Protein AF-A0AAJ3TVU2-F1 (afdb_monomer_lite)

Sequence (151 aa):
MRPPPSRNLGNVVAAVFLAMAVLFALGVVATYFLRDRTATSPGPQTITVTPGPKGSGDGADGRFFSSLAIYGIADNGNDAVRQRFMEFGHHTCFSLLPPHPQALDSTVTDIMTAENQDVASGSPWSPQFTHDDAEHLAEAAIGAYCPSVSR

Radius of gyration: 30.53 Å; chains: 1; bounding box: 84×48×66 Å

Structure (mmCIF, N/CA/C/O backbone):
data_AF-A0AAJ3TVU2-F1
#
_entry.id   AF-A0AAJ3TVU2-F1
#
loop_
_atom_site.group_PDB
_atom_site.id
_atom_site.type_symbol
_atom_site.label_atom_id
_atom_site.label_alt_id
_atom_site.label_comp_id
_atom_site.label_asym_id
_atom_site.label_entity_id
_atom_site.label_seq_id
_atom_site.pdbx_PDB_ins_code
_atom_site.Cartn_x
_atom_site.Cartn_y
_atom_site.Cartn_z
_atom_site.occupancy
_atom_site.B_iso_or_equiv
_atom_site.auth_seq_id
_atom_site.auth_comp_id
_atom_site.auth_asym_id
_atom_site.auth_atom_id
_atom_site.pdbx_PDB_model_num
ATOM 1 N N . MET A 1 1 ? 64.741 34.498 -50.869 1.00 42.28 1 MET A N 1
ATOM 2 C CA . MET A 1 1 ? 64.086 33.458 -50.043 1.00 42.28 1 MET A CA 1
ATOM 3 C C . MET A 1 1 ? 62.577 33.621 -50.155 1.00 42.28 1 MET A C 1
ATOM 5 O O . MET A 1 1 ? 62.072 34.665 -49.771 1.00 42.28 1 MET A O 1
ATOM 9 N N . ARG A 1 2 ? 61.874 32.649 -50.751 1.00 47.91 2 ARG A N 1
ATOM 10 C CA . ARG A 1 2 ? 60.406 32.642 -50.899 1.00 47.91 2 ARG A CA 1
ATOM 11 C C . ARG A 1 2 ? 59.856 31.587 -49.925 1.00 47.91 2 ARG A C 1
ATOM 13 O O . ARG A 1 2 ? 60.350 30.462 -49.985 1.00 47.91 2 ARG A O 1
ATOM 20 N N . PRO A 1 3 ? 58.925 31.911 -49.012 1.00 52.44 3 PRO A N 1
ATOM 21 C CA . PRO A 1 3 ? 58.388 30.920 -48.084 1.00 52.44 3 PRO A CA 1
ATOM 22 C C . PRO A 1 3 ? 57.551 29.865 -48.837 1.00 52.44 3 PRO A C 1
ATOM 24 O O . PRO A 1 3 ? 56.922 30.199 -49.845 1.00 52.44 3 PRO A O 1
ATOM 27 N N . PRO A 1 4 ? 57.550 28.595 -48.386 1.00 50.69 4 PRO A N 1
ATOM 28 C CA . PRO A 1 4 ? 56.864 27.507 -49.075 1.00 50.69 4 PRO A CA 1
ATOM 29 C C . PRO A 1 4 ? 55.330 27.661 -49.009 1.00 50.69 4 PRO A C 1
ATOM 31 O O . PRO A 1 4 ? 54.791 28.044 -47.967 1.00 50.69 4 PRO A O 1
ATOM 34 N N . PRO A 1 5 ? 54.602 27.320 -50.090 1.00 56.41 5 PRO A N 1
ATOM 35 C CA . PRO A 1 5 ? 53.151 27.522 -50.213 1.00 56.41 5 PRO A CA 1
ATOM 36 C C . PRO A 1 5 ? 52.293 26.625 -49.296 1.00 56.41 5 PRO A C 1
ATOM 38 O O . PRO A 1 5 ? 51.085 26.830 -49.186 1.00 56.41 5 PRO A O 1
ATOM 41 N N . SER A 1 6 ? 52.893 25.651 -48.608 1.00 56.41 6 SER A N 1
ATOM 42 C CA . SER A 1 6 ? 52.192 24.633 -47.811 1.00 56.41 6 SER A CA 1
ATOM 43 C C . SER A 1 6 ? 51.545 25.164 -46.527 1.00 56.41 6 SER A C 1
ATOM 45 O O . SER A 1 6 ? 50.523 24.639 -46.091 1.00 56.41 6 SER A O 1
ATOM 47 N N . ARG A 1 7 ? 52.093 26.229 -45.932 1.00 53.72 7 ARG A N 1
ATOM 48 C CA . ARG A 1 7 ? 51.596 26.790 -44.662 1.00 53.72 7 ARG A CA 1
ATOM 49 C C . ARG A 1 7 ? 50.281 27.565 -44.831 1.00 53.72 7 ARG A C 1
ATOM 51 O O . ARG A 1 7 ? 49.451 27.576 -43.930 1.00 53.72 7 ARG A O 1
ATOM 58 N N . ASN A 1 8 ? 50.071 28.155 -46.009 1.00 53.16 8 ASN A N 1
ATOM 59 C CA . ASN A 1 8 ? 48.855 28.904 -46.329 1.00 53.16 8 ASN A CA 1
ATOM 60 C C . ASN A 1 8 ? 47.679 27.972 -46.654 1.00 53.16 8 ASN A C 1
ATOM 62 O O . ASN A 1 8 ? 46.558 28.246 -46.241 1.00 53.16 8 ASN A O 1
ATOM 66 N N . LEU A 1 9 ? 47.936 26.842 -47.323 1.00 57.38 9 LEU A N 1
ATOM 67 C CA . LEU A 1 9 ? 46.908 25.844 -47.642 1.00 57.38 9 LEU A CA 1
ATOM 68 C C . LEU A 1 9 ? 46.338 25.170 -46.385 1.00 57.38 9 LEU A C 1
ATOM 70 O O . LEU A 1 9 ? 45.123 25.043 -46.264 1.00 57.38 9 LEU A O 1
ATOM 74 N N . GLY A 1 10 ? 47.191 24.803 -45.421 1.00 59.56 10 GLY A N 1
ATOM 75 C CA . GLY A 1 10 ? 46.742 24.214 -44.152 1.00 59.56 10 GLY A CA 1
ATOM 76 C C . GLY A 1 10 ? 45.851 25.157 -43.334 1.00 59.56 10 GLY A C 1
ATOM 77 O O . GLY A 1 10 ? 44.827 24.734 -42.800 1.00 59.56 10 GLY A O 1
ATOM 78 N N . ASN A 1 11 ? 46.185 26.451 -43.307 1.00 63.75 11 ASN A N 1
ATOM 79 C CA . ASN A 1 11 ? 45.387 27.464 -42.615 1.00 63.75 11 ASN A CA 1
ATOM 80 C C . ASN A 1 11 ? 44.034 27.717 -43.294 1.00 63.75 11 ASN A C 1
ATOM 82 O O . ASN A 1 11 ? 43.037 27.895 -42.601 1.00 63.75 11 ASN A O 1
ATOM 86 N N . VAL A 1 12 ? 43.980 27.703 -44.631 1.00 66.94 12 VAL A N 1
ATOM 87 C CA . VAL A 1 12 ? 42.720 27.851 -45.378 1.00 66.94 12 VAL A CA 1
ATOM 88 C C . VAL A 1 12 ? 41.796 26.662 -45.114 1.00 66.94 12 VAL A C 1
ATOM 90 O O . VAL A 1 12 ? 40.618 26.858 -44.836 1.00 66.94 12 VAL A O 1
ATOM 93 N N . VAL A 1 13 ? 42.328 25.438 -45.117 1.00 69.25 13 VAL A N 1
ATOM 94 C CA . VAL A 1 13 ? 41.543 24.229 -44.826 1.00 69.25 13 VAL A CA 1
ATOM 95 C C . VAL A 1 13 ? 41.002 24.257 -43.392 1.00 69.25 13 VAL A C 1
ATOM 97 O O . VAL A 1 13 ? 39.807 24.057 -43.188 1.00 69.25 13 VAL A O 1
ATOM 100 N N . ALA A 1 14 ? 41.840 24.583 -42.403 1.00 68.00 14 ALA A N 1
ATOM 101 C CA . ALA A 1 14 ? 41.407 24.700 -41.010 1.00 68.00 14 ALA A CA 1
ATOM 102 C C . ALA A 1 14 ? 40.340 25.795 -40.811 1.00 68.00 14 ALA A C 1
ATOM 104 O O . ALA A 1 14 ? 39.357 25.575 -40.104 1.00 68.00 14 ALA A O 1
ATOM 105 N N . ALA A 1 15 ? 40.493 26.948 -41.471 1.00 70.69 15 ALA A N 1
ATOM 106 C CA . ALA A 1 15 ? 39.519 28.035 -41.416 1.00 70.69 15 ALA A CA 1
ATOM 107 C C . ALA A 1 15 ? 38.163 27.634 -42.021 1.00 70.69 15 ALA A C 1
ATOM 109 O O . ALA A 1 15 ? 37.122 27.977 -41.464 1.00 70.69 15 ALA A O 1
ATOM 110 N N . VAL A 1 16 ? 38.165 26.867 -43.116 1.00 77.50 16 VAL A N 1
ATOM 111 C CA . VAL A 1 16 ? 36.935 26.349 -43.736 1.00 77.50 16 VAL A CA 1
ATOM 112 C C . VAL A 1 16 ? 36.225 25.365 -42.806 1.00 77.50 16 VAL A C 1
ATOM 114 O O . VAL A 1 16 ? 35.019 25.493 -42.603 1.00 77.50 16 VAL A O 1
ATOM 117 N N . PHE A 1 17 ? 36.946 24.429 -42.182 1.00 80.75 17 PHE A N 1
ATOM 118 C CA . PHE A 1 17 ? 36.338 23.500 -41.222 1.00 80.75 17 PHE A CA 1
ATOM 119 C C . PHE A 1 17 ? 35.762 24.216 -39.998 1.00 80.75 17 PHE A C 1
ATOM 121 O O . PHE A 1 17 ? 34.649 23.904 -39.577 1.00 80.75 17 PHE A O 1
ATOM 128 N N . LEU A 1 18 ? 36.479 25.207 -39.461 1.00 81.19 18 LEU A N 1
ATOM 129 C CA . LEU A 1 18 ? 35.998 26.015 -38.342 1.00 81.19 18 LEU A CA 1
ATOM 130 C C . LEU A 1 18 ? 34.722 26.782 -38.722 1.00 81.19 18 LEU A C 1
ATOM 132 O O . LEU A 1 18 ? 33.742 26.748 -37.981 1.00 81.19 18 LEU A O 1
ATOM 136 N N . ALA A 1 19 ? 34.705 27.427 -39.892 1.00 80.88 19 ALA A N 1
ATOM 137 C CA . ALA A 1 19 ? 33.536 28.155 -40.377 1.00 80.88 19 ALA A CA 1
ATOM 138 C C . ALA A 1 19 ? 32.322 27.229 -40.555 1.00 80.88 19 ALA A C 1
ATOM 140 O O . ALA A 1 19 ? 31.221 27.567 -40.126 1.00 80.88 19 ALA A O 1
ATOM 141 N N . MET A 1 20 ? 32.526 26.034 -41.116 1.00 83.94 20 MET A N 1
ATOM 142 C CA . MET A 1 20 ? 31.463 25.038 -41.286 1.00 83.94 20 MET A CA 1
ATOM 143 C C . MET A 1 20 ? 30.930 24.521 -39.946 1.00 83.94 20 MET A C 1
ATOM 145 O O . MET A 1 20 ? 29.718 24.394 -39.783 1.00 83.94 20 MET A O 1
ATOM 149 N N . ALA A 1 21 ? 31.804 24.273 -38.967 1.00 82.25 21 ALA A N 1
ATOM 150 C CA . ALA A 1 21 ? 31.397 23.844 -37.630 1.00 82.25 21 ALA A CA 1
ATOM 151 C C . ALA A 1 21 ? 30.571 24.923 -36.908 1.00 82.25 21 ALA A C 1
ATOM 153 O O . ALA A 1 21 ? 29.548 24.612 -36.299 1.00 82.25 21 ALA A O 1
ATOM 154 N N . VAL A 1 22 ? 30.972 26.193 -37.024 1.00 86.00 22 VAL A N 1
ATOM 155 C CA . VAL A 1 22 ? 30.228 27.328 -36.456 1.00 86.00 22 VAL A CA 1
ATOM 156 C C . VAL A 1 22 ? 28.861 27.475 -37.124 1.00 86.00 22 VAL A C 1
ATOM 158 O O . VAL A 1 22 ? 27.859 27.603 -36.425 1.00 86.00 22 VAL A O 1
ATOM 161 N N . LEU A 1 23 ? 28.788 27.402 -38.456 1.00 86.00 23 LEU A N 1
ATOM 162 C CA . LEU A 1 23 ? 27.515 27.464 -39.184 1.00 86.00 23 LEU A CA 1
ATOM 163 C C . LEU A 1 23 ? 26.579 26.312 -38.801 1.00 86.00 23 LEU A C 1
ATOM 165 O O . LEU A 1 23 ? 25.384 26.532 -38.607 1.00 86.00 23 LEU A O 1
ATOM 169 N N . PHE A 1 24 ? 27.118 25.102 -38.637 1.00 86.81 24 PHE A N 1
ATOM 170 C CA . PHE A 1 24 ? 26.345 23.947 -38.191 1.00 86.81 24 PHE A CA 1
ATOM 171 C C . PHE A 1 24 ? 25.809 24.138 -36.766 1.00 86.81 24 PHE A C 1
ATOM 173 O O . PHE A 1 24 ? 24.613 23.968 -36.534 1.00 86.81 24 PHE A O 1
ATOM 180 N N . ALA A 1 25 ? 26.658 24.563 -35.824 1.00 79.88 25 ALA A N 1
ATOM 181 C CA . ALA A 1 25 ? 26.249 24.831 -34.446 1.00 79.88 25 ALA A CA 1
ATOM 182 C C . ALA A 1 25 ? 25.167 25.923 -34.370 1.00 79.88 25 ALA A C 1
ATOM 184 O O . ALA A 1 25 ? 24.158 25.746 -33.689 1.00 79.88 25 ALA A O 1
ATOM 185 N N . LEU A 1 26 ? 25.325 27.017 -35.123 1.00 83.25 26 LEU A N 1
ATOM 186 C CA . LEU A 1 26 ? 24.323 28.082 -35.207 1.00 83.25 26 LEU A CA 1
ATOM 187 C C . LEU A 1 26 ? 23.000 27.584 -35.807 1.00 83.25 26 LEU A C 1
ATOM 189 O O . LEU A 1 26 ? 21.937 27.960 -35.319 1.00 83.25 26 LEU A O 1
ATOM 193 N N . GLY A 1 27 ? 23.046 26.705 -36.812 1.00 81.56 27 GLY A N 1
ATOM 194 C CA . GLY A 1 27 ? 21.853 26.079 -37.390 1.00 81.56 27 GLY A CA 1
ATOM 195 C C . GLY A 1 27 ? 21.100 25.185 -36.398 1.00 81.56 27 GLY A C 1
ATOM 196 O O . GLY A 1 27 ? 19.872 25.259 -36.303 1.00 81.56 27 GLY A O 1
ATOM 197 N N . VAL A 1 28 ? 21.822 24.383 -35.608 1.00 80.00 28 VAL A N 1
ATOM 198 C CA . VAL A 1 28 ? 21.234 23.545 -34.545 1.00 80.00 28 VAL A CA 1
ATOM 199 C C . VAL A 1 28 ? 20.591 24.409 -33.457 1.00 80.00 28 VAL A C 1
ATOM 201 O O . VAL A 1 28 ? 19.463 24.156 -33.043 1.00 80.00 28 VAL A O 1
ATOM 204 N N . VAL A 1 29 ? 21.262 25.480 -33.031 1.00 76.00 29 VAL A N 1
ATOM 205 C CA . VAL A 1 29 ? 20.722 26.407 -32.026 1.00 76.00 29 VAL A CA 1
ATOM 206 C C . VAL A 1 29 ? 19.483 27.138 -32.556 1.00 76.00 29 VAL A C 1
ATOM 208 O O . VAL A 1 29 ? 18.466 27.204 -31.869 1.00 76.00 29 VAL A O 1
ATOM 211 N N . ALA A 1 30 ? 19.515 27.632 -33.796 1.00 76.69 30 ALA A N 1
ATOM 212 C CA . ALA A 1 30 ? 18.374 28.308 -34.411 1.00 76.69 30 ALA A CA 1
ATOM 213 C C . ALA A 1 30 ? 17.153 27.384 -34.550 1.00 76.69 30 ALA A C 1
ATOM 215 O O . ALA A 1 30 ? 16.030 27.795 -34.259 1.00 76.69 30 ALA A O 1
ATOM 216 N N . THR A 1 31 ? 17.362 26.125 -34.947 1.00 71.31 31 THR A N 1
ATOM 217 C CA . THR A 1 31 ? 16.277 25.135 -35.038 1.00 71.31 31 THR A CA 1
ATOM 218 C C . THR A 1 31 ? 15.719 24.757 -33.669 1.00 71.31 31 THR A C 1
ATOM 220 O O . THR A 1 31 ? 14.504 24.598 -33.552 1.00 71.31 31 THR A O 1
ATOM 223 N N . TYR A 1 32 ? 16.557 24.684 -32.629 1.00 73.75 32 TYR A N 1
ATOM 224 C CA . TYR A 1 32 ? 16.108 24.488 -31.249 1.00 73.75 32 TYR A CA 1
ATOM 225 C C . TYR A 1 32 ? 15.212 25.640 -30.772 1.00 73.75 32 TYR A C 1
ATOM 227 O O . TYR A 1 32 ? 14.076 25.401 -30.367 1.00 73.75 32 TYR A O 1
ATOM 235 N N . PHE A 1 33 ? 15.661 26.893 -30.914 1.00 70.88 33 PHE A N 1
ATOM 236 C CA . PHE A 1 33 ? 14.865 28.069 -30.534 1.00 70.88 33 PHE A CA 1
ATOM 237 C C . PHE A 1 33 ? 13.560 28.196 -31.334 1.00 70.88 33 PHE A C 1
ATOM 239 O O . PHE A 1 33 ? 12.548 28.653 -30.800 1.00 70.88 33 PHE A O 1
ATOM 246 N N . LEU A 1 34 ? 13.554 27.794 -32.609 1.00 69.69 34 LEU A N 1
ATOM 247 C CA . LEU A 1 34 ? 12.345 27.811 -33.433 1.00 69.69 34 LEU A CA 1
ATOM 248 C C . LEU A 1 34 ? 11.339 26.735 -32.995 1.00 69.69 34 LEU A C 1
ATOM 250 O O . LEU A 1 34 ? 10.137 27.002 -32.948 1.00 69.69 34 LEU A O 1
ATOM 254 N N . ARG A 1 35 ? 11.820 25.537 -32.636 1.00 64.62 35 ARG A N 1
ATOM 255 C CA . ARG A 1 35 ? 10.986 24.473 -32.056 1.00 64.62 35 ARG A CA 1
ATOM 256 C C . ARG A 1 35 ? 10.378 24.898 -30.725 1.00 64.62 35 ARG A C 1
ATOM 258 O O . ARG A 1 35 ? 9.189 24.698 -30.520 1.00 64.62 35 ARG A O 1
ATOM 265 N N . ASP A 1 36 ? 11.171 25.533 -29.872 1.00 66.75 36 ASP A N 1
ATOM 266 C CA . ASP A 1 36 ? 10.725 26.007 -28.562 1.00 66.75 36 ASP A CA 1
ATOM 267 C C . ASP A 1 36 ? 9.643 27.095 -28.686 1.00 66.75 36 ASP A C 1
ATOM 269 O O . ASP A 1 36 ? 8.614 27.045 -28.022 1.00 66.75 36 ASP A O 1
ATOM 273 N N . ARG A 1 37 ? 9.780 28.022 -29.647 1.00 57.88 37 ARG A N 1
ATOM 274 C CA . ARG A 1 37 ? 8.744 29.040 -29.911 1.00 57.88 37 ARG A CA 1
ATOM 275 C C . ARG A 1 37 ? 7.467 28.520 -30.563 1.00 57.88 37 ARG A C 1
ATOM 277 O O . ARG A 1 37 ? 6.456 29.216 -30.528 1.00 57.88 37 ARG A O 1
ATOM 284 N N . THR A 1 38 ? 7.515 27.355 -31.198 1.00 61.28 38 THR A N 1
ATOM 285 C CA . THR A 1 38 ? 6.344 26.729 -31.836 1.00 61.28 38 THR A CA 1
ATOM 286 C C . THR A 1 38 ? 5.718 25.639 -30.972 1.00 61.28 38 THR A C 1
ATOM 288 O O . THR A 1 38 ? 4.659 25.114 -31.324 1.00 61.28 38 THR A O 1
ATOM 291 N N . ALA A 1 39 ? 6.315 25.340 -29.813 1.00 56.50 39 ALA A N 1
ATOM 292 C CA . ALA A 1 39 ? 5.724 24.498 -28.791 1.00 56.50 39 ALA A CA 1
ATOM 293 C C . ALA A 1 39 ? 4.489 25.205 -28.220 1.00 56.50 39 ALA A C 1
ATOM 295 O O . ALA A 1 39 ? 4.551 26.030 -27.313 1.00 56.50 39 ALA A O 1
ATOM 296 N N . THR A 1 40 ? 3.338 24.903 -28.808 1.00 62.12 40 THR A N 1
ATOM 297 C CA . THR A 1 40 ? 2.059 25.410 -28.330 1.00 62.12 40 THR A CA 1
ATOM 298 C C . THR A 1 40 ? 1.556 24.406 -27.303 1.00 62.12 40 THR A C 1
ATOM 300 O O . THR A 1 40 ? 1.235 23.272 -27.660 1.00 62.12 40 THR A O 1
ATOM 303 N N . SER A 1 41 ? 1.523 24.787 -26.024 1.00 56.72 41 SER A N 1
ATOM 304 C CA . SER A 1 41 ? 0.807 23.990 -25.026 1.00 56.72 41 SER A CA 1
ATOM 305 C C . SER A 1 41 ? -0.663 23.950 -25.438 1.00 56.72 41 SER A C 1
ATOM 307 O O . SER A 1 41 ? -1.226 25.013 -25.724 1.00 56.72 41 SER A O 1
ATOM 309 N N . PRO A 1 42 ? -1.321 22.778 -25.446 1.00 61.59 42 PRO A N 1
ATOM 310 C CA . PRO A 1 42 ? -2.773 22.751 -25.418 1.00 61.59 42 PRO A CA 1
ATOM 311 C C . PRO A 1 42 ? -3.234 23.667 -24.277 1.00 61.59 42 PRO A C 1
ATOM 313 O O . PRO A 1 42 ? -2.634 23.653 -23.196 1.00 61.59 42 PRO A O 1
ATOM 316 N N . GLY A 1 43 ? -4.236 24.513 -24.531 1.00 66.62 43 GLY A N 1
ATOM 317 C CA . GLY A 1 43 ? -4.832 25.336 -23.477 1.00 66.62 43 GLY A CA 1
ATOM 318 C C . GLY A 1 43 ? -5.332 24.456 -22.322 1.00 66.62 43 GLY A C 1
ATOM 319 O O . GLY A 1 43 ? -5.468 23.245 -22.510 1.00 66.62 43 GLY A O 1
ATOM 320 N N . PRO A 1 44 ? -5.601 25.023 -21.132 1.00 60.38 44 PRO A N 1
ATOM 321 C CA . PRO A 1 44 ? -6.070 24.255 -19.982 1.00 60.38 44 PRO A CA 1
ATOM 322 C C . PRO A 1 44 ? -7.263 23.371 -20.368 1.00 60.38 44 PRO A C 1
ATOM 324 O O . PRO A 1 44 ? -8.351 23.865 -20.655 1.00 60.38 44 PRO A O 1
ATOM 327 N N . GLN A 1 45 ? -7.041 22.058 -20.424 1.00 60.97 45 GLN A N 1
ATOM 328 C CA . GLN A 1 45 ? -8.082 21.087 -20.738 1.00 60.97 45 GLN A CA 1
ATOM 329 C C . GLN A 1 45 ? -8.876 20.885 -19.445 1.00 60.97 45 GLN A C 1
ATOM 331 O O . GLN A 1 45 ? -8.378 20.273 -18.500 1.00 60.97 45 GLN A O 1
ATOM 336 N N . THR A 1 46 ? -10.092 21.419 -19.349 1.00 58.41 46 THR A N 1
ATOM 337 C CA . THR A 1 46 ? -10.979 21.081 -18.229 1.00 58.41 46 THR A CA 1
ATOM 338 C C . THR A 1 46 ? -11.560 19.695 -18.491 1.00 58.41 46 THR A C 1
ATOM 340 O O . THR A 1 46 ? -12.557 19.552 -19.193 1.00 58.41 46 THR A O 1
ATOM 343 N N . ILE A 1 47 ? -10.913 18.653 -17.967 1.00 57.47 47 ILE A N 1
ATOM 344 C CA . ILE A 1 47 ? -11.468 17.299 -17.992 1.00 57.47 47 ILE A CA 1
ATOM 345 C C . ILE A 1 47 ? -12.533 17.227 -16.901 1.00 57.47 47 ILE A C 1
ATOM 347 O O . ILE A 1 47 ? -12.225 17.243 -15.710 1.00 57.47 47 ILE A O 1
ATOM 351 N N . THR A 1 48 ? -13.802 17.157 -17.297 1.00 58.41 48 THR A N 1
ATOM 352 C CA . THR A 1 48 ? -14.879 16.800 -16.374 1.00 58.41 48 THR A CA 1
ATOM 353 C C . THR A 1 48 ? -14.760 15.313 -16.066 1.00 58.41 48 THR A C 1
ATOM 355 O O . THR A 1 48 ? -15.171 14.468 -16.858 1.00 58.41 48 THR A O 1
ATOM 358 N N . VAL A 1 49 ? -14.174 14.985 -14.917 1.00 48.38 49 VAL A N 1
ATOM 359 C CA . VAL A 1 49 ? -14.210 13.623 -14.385 1.00 48.38 49 VAL A CA 1
ATOM 360 C C . VAL A 1 49 ? -15.606 13.406 -13.815 1.00 48.38 49 VAL A C 1
ATOM 362 O O . VAL A 1 49 ? -15.921 13.866 -12.720 1.00 48.38 49 VAL A O 1
ATOM 365 N N . THR A 1 50 ? -16.481 12.754 -14.577 1.00 45.25 50 THR A N 1
ATOM 366 C CA . THR A 1 50 ? -17.722 12.220 -14.014 1.00 45.25 50 THR A CA 1
ATOM 367 C C . THR A 1 50 ? -17.339 11.071 -13.081 1.00 45.25 50 THR A C 1
ATOM 369 O O . THR A 1 50 ? -16.675 10.141 -13.546 1.00 45.25 50 THR A O 1
ATOM 372 N N . PRO A 1 51 ? -17.717 11.098 -11.789 1.00 48.34 51 PRO A N 1
ATOM 373 C CA . PRO A 1 51 ? -17.515 9.953 -10.913 1.00 48.34 51 PRO A CA 1
ATOM 374 C C . PRO A 1 51 ? -18.226 8.749 -11.532 1.00 48.34 51 PRO A C 1
ATOM 376 O O . PRO A 1 51 ? -19.447 8.755 -11.699 1.00 48.34 51 PRO A O 1
ATOM 379 N N . GLY A 1 52 ? -17.454 7.745 -11.944 1.00 49.75 52 GLY A N 1
ATOM 380 C CA . GLY A 1 52 ? -18.013 6.473 -12.378 1.00 49.75 52 GLY A CA 1
ATOM 381 C C . GLY A 1 52 ? -18.722 5.786 -11.206 1.00 49.75 52 GLY A C 1
ATOM 382 O O . GLY A 1 52 ? -18.405 6.075 -10.047 1.00 49.75 52 GLY A O 1
ATOM 383 N N . PRO A 1 53 ? -19.679 4.879 -11.471 1.00 51.41 53 PRO A N 1
ATOM 384 C CA . PRO A 1 53 ? -20.251 4.045 -10.419 1.00 51.41 53 PRO A CA 1
ATOM 385 C C . PRO A 1 53 ? -19.115 3.399 -9.618 1.00 51.41 53 PRO A C 1
ATOM 387 O O . PRO A 1 53 ? -18.178 2.875 -10.223 1.00 51.41 53 PRO A O 1
ATOM 390 N N . LYS A 1 54 ? -19.189 3.480 -8.277 1.00 52.00 54 LYS A N 1
ATOM 391 C CA . LYS A 1 54 ? -18.250 2.838 -7.341 1.00 52.00 54 LYS A CA 1
ATOM 392 C C . LYS A 1 54 ? -18.087 1.393 -7.789 1.00 52.00 54 LYS A C 1
ATOM 394 O O . LYS A 1 54 ? -19.018 0.602 -7.673 1.00 52.00 54 LYS A O 1
ATOM 399 N N . GLY A 1 55 ? -16.965 1.115 -8.443 1.00 50.09 55 GLY A N 1
ATOM 400 C CA . GLY A 1 55 ? -16.854 -0.049 -9.300 1.00 50.09 55 GLY A CA 1
ATOM 401 C C . GLY A 1 55 ? -17.005 -1.325 -8.491 1.00 50.09 55 GLY A C 1
ATOM 402 O O . GLY A 1 55 ? -16.061 -1.740 -7.830 1.00 50.09 55 GLY A O 1
ATOM 403 N N . SER A 1 56 ? -18.134 -2.013 -8.659 1.00 49.94 56 SER A N 1
ATOM 404 C CA . SER A 1 56 ? -18.205 -3.473 -8.544 1.00 49.94 56 SER A CA 1
ATOM 405 C C . SER A 1 56 ? -17.504 -4.118 -9.755 1.00 49.94 56 SER A C 1
ATOM 407 O O . SER A 1 56 ? -18.051 -4.999 -10.412 1.00 49.94 56 SER A O 1
ATOM 409 N N . GLY A 1 57 ? -16.362 -3.564 -10.163 1.00 51.88 57 GLY A N 1
ATOM 410 C CA . GLY A 1 57 ? -15.727 -3.882 -11.431 1.00 51.88 57 GLY A CA 1
ATOM 411 C C . GLY A 1 57 ? -14.839 -5.101 -11.281 1.00 51.88 57 GLY A C 1
ATOM 412 O O . GLY A 1 57 ? -13.981 -5.113 -10.407 1.00 51.88 57 GLY A O 1
ATOM 413 N N . ASP A 1 58 ? -14.959 -6.058 -12.198 1.00 60.53 58 ASP A N 1
ATOM 414 C CA . ASP A 1 58 ? -14.083 -7.236 -12.349 1.00 60.53 58 ASP A CA 1
ATOM 415 C C . ASP A 1 58 ? -12.572 -6.908 -12.542 1.00 60.53 58 ASP A C 1
ATOM 417 O O . ASP A 1 58 ? -11.749 -7.788 -12.810 1.00 60.53 58 ASP A O 1
ATOM 421 N N . GLY A 1 59 ? -12.178 -5.634 -12.426 1.00 83.94 59 GLY A N 1
ATOM 422 C CA . GLY A 1 59 ? -10.805 -5.136 -12.484 1.00 83.94 59 GLY A CA 1
ATOM 423 C C . GLY A 1 59 ? -10.015 -5.337 -11.185 1.00 83.94 59 GLY A C 1
ATOM 424 O O . GLY A 1 59 ? -10.530 -5.816 -10.175 1.00 83.94 59 GLY A O 1
ATOM 425 N N . ALA A 1 60 ? -8.731 -4.969 -11.215 1.00 90.56 60 ALA A N 1
ATOM 426 C CA . ALA A 1 60 ? -7.814 -5.168 -10.090 1.00 90.56 60 ALA A CA 1
ATOM 427 C C . ALA A 1 60 ? -8.295 -4.479 -8.800 1.00 90.56 60 ALA A C 1
ATOM 429 O O . ALA A 1 60 ? -8.339 -5.131 -7.764 1.00 90.56 60 ALA A O 1
ATOM 430 N N . ASP A 1 61 ? -8.768 -3.231 -8.877 1.00 91.69 61 ASP A N 1
ATOM 431 C CA . ASP A 1 61 ? -9.283 -2.505 -7.706 1.00 91.69 61 ASP A CA 1
ATOM 432 C C . ASP A 1 61 ? -10.496 -3.197 -7.081 1.00 91.69 61 ASP A C 1
ATOM 434 O O . ASP A 1 61 ? -10.605 -3.298 -5.863 1.00 91.69 61 ASP A O 1
ATOM 438 N N . GLY A 1 62 ? -11.414 -3.714 -7.902 1.00 90.69 62 GLY A N 1
ATOM 439 C CA . GLY A 1 62 ? -12.575 -4.441 -7.396 1.00 90.69 62 GLY A CA 1
ATOM 440 C C . GLY A 1 62 ? -12.168 -5.715 -6.662 1.00 90.69 62 GLY A C 1
ATOM 441 O O . GLY A 1 62 ? -12.688 -5.979 -5.579 1.00 90.69 62 GLY A O 1
ATOM 442 N N . ARG A 1 63 ? -11.189 -6.465 -7.189 1.00 92.25 63 ARG A N 1
ATOM 443 C CA . ARG A 1 63 ? -10.615 -7.633 -6.497 1.00 92.25 63 ARG A CA 1
ATOM 444 C C . ARG A 1 63 ? -9.912 -7.244 -5.200 1.00 92.25 63 ARG A C 1
ATOM 446 O O . ARG A 1 63 ? -10.110 -7.923 -4.199 1.00 92.25 63 ARG A O 1
ATOM 453 N N . PHE A 1 64 ? -9.150 -6.151 -5.208 1.00 95.62 64 PHE A N 1
ATOM 454 C CA . PHE A 1 64 ? -8.464 -5.627 -4.030 1.00 95.62 64 PHE A CA 1
ATOM 455 C C . PHE A 1 64 ? -9.456 -5.316 -2.902 1.00 95.62 64 PHE A C 1
ATOM 457 O O . PHE A 1 64 ? -9.381 -5.921 -1.836 1.00 95.62 64 PHE A O 1
ATOM 464 N N . PHE A 1 65 ? -10.461 -4.474 -3.158 1.00 94.38 65 PHE A N 1
ATOM 465 C CA . PHE A 1 65 ? -11.463 -4.124 -2.145 1.00 94.38 65 P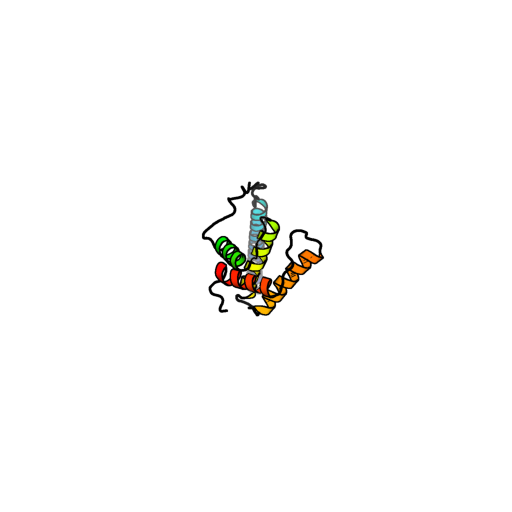HE A CA 1
ATOM 466 C C . PHE A 1 65 ? -12.368 -5.295 -1.750 1.00 94.38 65 PHE A C 1
ATOM 468 O O . PHE A 1 65 ? -12.749 -5.399 -0.587 1.00 94.38 65 PHE A O 1
ATOM 475 N N . SER A 1 66 ? -12.685 -6.200 -2.681 1.00 93.06 66 SER A N 1
ATOM 476 C CA . SER A 1 66 ? -13.426 -7.423 -2.345 1.00 93.06 66 SER A CA 1
ATOM 477 C C . SER A 1 66 ? -12.622 -8.327 -1.410 1.00 93.06 66 SER A C 1
ATOM 479 O O . SER A 1 66 ? -13.202 -8.941 -0.522 1.00 93.06 66 SER A O 1
ATOM 481 N N . SER A 1 67 ? -11.297 -8.389 -1.582 1.00 94.44 67 SER A N 1
ATOM 482 C CA . SER A 1 67 ? -10.402 -9.139 -0.700 1.00 94.44 67 SER A CA 1
ATOM 483 C C . SER A 1 67 ? -10.285 -8.479 0.674 1.00 94.44 67 SER A C 1
ATOM 485 O O . SER A 1 67 ? -10.421 -9.168 1.677 1.00 94.44 67 SER A O 1
ATOM 487 N N . LEU A 1 68 ? -10.112 -7.153 0.740 1.00 94.44 68 LEU A N 1
ATOM 488 C CA . LEU A 1 68 ? -10.073 -6.407 2.008 1.00 94.44 68 LEU A CA 1
ATOM 489 C C . LEU A 1 68 ? -11.341 -6.602 2.847 1.00 94.44 68 LEU A C 1
ATOM 491 O O . LEU A 1 68 ? -11.267 -6.793 4.061 1.00 94.44 68 LEU A O 1
ATOM 495 N N . ALA A 1 69 ? -12.504 -6.632 2.191 1.00 93.00 69 ALA A N 1
ATOM 496 C CA . ALA A 1 69 ? -13.784 -6.824 2.861 1.00 93.00 69 ALA A CA 1
ATOM 497 C C . ALA A 1 69 ? -13.888 -8.173 3.603 1.00 93.00 69 ALA A C 1
ATOM 499 O O . ALA A 1 69 ? -14.604 -8.252 4.600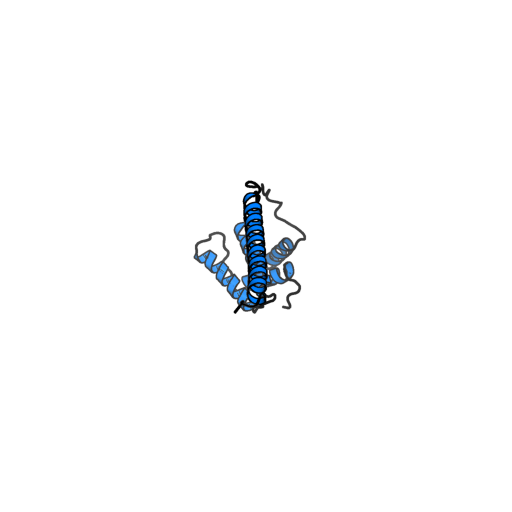 1.00 93.00 69 ALA A O 1
ATOM 500 N N . ILE A 1 70 ? -13.164 -9.216 3.169 1.00 92.19 70 ILE A N 1
ATOM 501 C CA . ILE A 1 70 ? -13.109 -10.521 3.861 1.00 92.19 70 ILE A CA 1
ATOM 502 C C . ILE A 1 70 ? -12.479 -10.371 5.251 1.00 92.19 70 ILE A C 1
ATOM 504 O O . ILE A 1 70 ? -12.901 -11.037 6.195 1.00 92.19 70 ILE A O 1
ATOM 508 N N . TYR A 1 71 ? -11.519 -9.457 5.384 1.00 90.69 71 TYR A N 1
ATOM 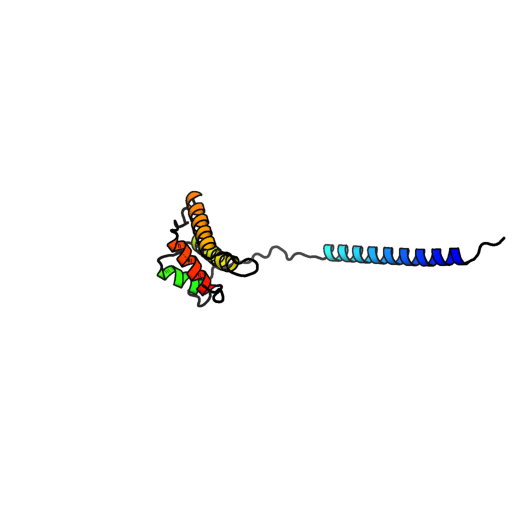509 C CA . TYR A 1 71 ? -10.810 -9.159 6.627 1.00 90.69 71 TYR A CA 1
ATOM 510 C C . TYR A 1 71 ? -11.501 -8.073 7.465 1.00 90.69 71 TYR A C 1
ATOM 512 O O . TYR A 1 71 ? -10.982 -7.660 8.494 1.00 90.69 71 TYR A O 1
ATOM 520 N N . GLY A 1 72 ? -12.677 -7.592 7.043 1.00 91.19 72 GLY A N 1
ATOM 521 C CA . GLY A 1 72 ? -13.379 -6.496 7.716 1.00 91.19 72 GLY A CA 1
ATOM 522 C C . GLY A 1 72 ? -12.761 -5.114 7.474 1.00 91.19 72 GLY A C 1
ATOM 523 O O . GLY A 1 72 ? -13.194 -4.142 8.092 1.00 91.19 72 GLY A O 1
ATOM 524 N N . ILE A 1 73 ? -11.797 -5.004 6.554 1.00 92.19 73 ILE A N 1
ATOM 525 C CA . ILE A 1 73 ? -11.161 -3.742 6.174 1.00 92.19 73 ILE A CA 1
ATOM 526 C C . ILE A 1 73 ? -12.008 -3.098 5.074 1.00 92.19 73 ILE A C 1
ATOM 528 O O . ILE A 1 73 ? -12.144 -3.631 3.971 1.00 92.19 73 ILE A O 1
ATOM 532 N N . ALA A 1 74 ? -12.604 -1.944 5.369 1.00 90.56 74 ALA A N 1
ATOM 533 C CA . ALA A 1 74 ? -13.489 -1.241 4.447 1.00 90.56 74 ALA A CA 1
ATOM 534 C C . ALA A 1 74 ? -13.202 0.262 4.427 1.00 90.56 74 ALA A C 1
ATOM 536 O O . ALA A 1 74 ? -12.843 0.859 5.438 1.00 90.56 74 ALA A O 1
ATOM 537 N N . ASP A 1 75 ? -13.444 0.889 3.275 1.00 86.94 75 ASP A N 1
ATOM 538 C CA . ASP A 1 75 ? -13.345 2.343 3.113 1.00 86.94 75 ASP A CA 1
ATOM 539 C C . ASP A 1 75 ? -14.517 3.106 3.764 1.00 86.94 75 ASP A C 1
ATOM 541 O O . ASP A 1 75 ? -14.529 4.335 3.778 1.00 86.94 75 ASP A O 1
ATOM 545 N N . ASN A 1 76 ? -15.522 2.393 4.294 1.00 85.38 76 ASN A N 1
ATOM 546 C CA . ASN A 1 76 ? -16.759 2.937 4.869 1.00 85.38 76 ASN A CA 1
ATOM 547 C C . ASN A 1 76 ? -17.461 3.966 3.960 1.00 85.38 76 ASN A C 1
ATOM 549 O O . ASN A 1 76 ? -18.158 4.868 4.426 1.00 85.38 76 ASN A O 1
ATOM 553 N N . GLY A 1 77 ? -17.277 3.839 2.642 1.00 83.69 77 GLY A N 1
ATOM 554 C CA . GLY A 1 77 ? -17.807 4.759 1.645 1.00 83.69 77 GLY A CA 1
ATOM 555 C C . GLY A 1 77 ? -17.051 6.085 1.520 1.00 83.69 77 GLY A C 1
ATOM 556 O O . GLY A 1 77 ? -17.518 6.944 0.765 1.00 83.69 77 GLY A O 1
ATOM 557 N N . ASN A 1 78 ? -15.921 6.249 2.211 1.00 88.00 78 ASN A N 1
ATOM 558 C CA . ASN A 1 78 ? -15.066 7.425 2.162 1.00 88.00 78 ASN A CA 1
ATOM 559 C C . ASN A 1 78 ? -14.026 7.305 1.041 1.00 88.00 78 ASN A C 1
ATOM 561 O O . ASN A 1 78 ? -13.115 6.479 1.093 1.00 88.00 78 ASN A O 1
ATOM 565 N N . ASP A 1 79 ? -14.129 8.181 0.043 1.00 88.75 79 ASP A N 1
ATOM 566 C CA . ASP A 1 79 ? -13.243 8.137 -1.118 1.00 88.75 79 ASP A CA 1
ATOM 567 C C . ASP A 1 79 ? -11.779 8.451 -0.762 1.00 88.75 79 ASP A C 1
ATOM 569 O O . ASP A 1 79 ? -10.885 7.938 -1.424 1.00 88.75 79 ASP A O 1
ATOM 573 N N . ALA A 1 80 ? -11.499 9.225 0.293 1.00 89.75 80 ALA A N 1
ATOM 574 C CA . ALA A 1 80 ? -10.124 9.473 0.733 1.00 89.75 80 ALA A CA 1
ATOM 575 C C . ALA A 1 80 ? -9.475 8.199 1.293 1.00 89.75 80 ALA A C 1
ATOM 577 O O . ALA A 1 80 ? -8.355 7.870 0.911 1.00 89.75 80 ALA A O 1
ATOM 578 N N . VAL A 1 81 ? -10.205 7.440 2.119 1.00 91.31 81 VAL A N 1
ATOM 579 C CA . VAL A 1 81 ? -9.749 6.137 2.644 1.00 91.31 81 VAL A CA 1
ATOM 580 C C . VAL A 1 81 ? -9.567 5.145 1.505 1.00 91.31 81 VAL A C 1
ATOM 582 O O . VAL A 1 81 ? -8.551 4.462 1.418 1.00 91.31 81 VAL A O 1
ATOM 585 N N . ARG A 1 82 ? -10.517 5.126 0.565 1.00 93.19 82 ARG A N 1
ATOM 586 C CA . ARG A 1 82 ? -10.428 4.307 -0.642 1.00 93.19 82 ARG A CA 1
ATOM 587 C C . ARG A 1 82 ? -9.149 4.602 -1.433 1.00 93.19 82 ARG A C 1
ATOM 589 O O . ARG A 1 82 ? -8.431 3.679 -1.802 1.00 93.19 82 ARG A O 1
ATOM 596 N N . GLN A 1 83 ? -8.855 5.874 -1.701 1.00 93.38 83 GLN A N 1
ATOM 597 C CA . GLN A 1 83 ? -7.634 6.262 -2.417 1.00 93.38 83 GLN A CA 1
ATOM 598 C C . GLN A 1 83 ? -6.377 5.893 -1.628 1.00 93.38 83 GLN A C 1
ATOM 600 O O . GLN A 1 83 ? -5.436 5.364 -2.212 1.00 93.38 83 GLN A O 1
ATOM 605 N N . ARG A 1 84 ? -6.390 6.089 -0.308 1.00 94.69 84 ARG A N 1
ATOM 606 C CA . ARG A 1 84 ? -5.268 5.748 0.567 1.00 94.69 84 ARG A CA 1
ATOM 607 C C . ARG A 1 84 ? -4.963 4.250 0.573 1.00 94.69 84 ARG A C 1
ATOM 609 O O . ARG A 1 84 ? -3.812 3.853 0.431 1.00 94.69 84 ARG A O 1
ATOM 616 N N . PHE A 1 85 ? -5.988 3.402 0.620 1.00 96.50 85 PHE A N 1
ATOM 617 C CA . PHE A 1 85 ? -5.803 1.952 0.530 1.00 96.50 85 PHE A CA 1
ATOM 618 C C . PHE A 1 85 ? -5.235 1.526 -0.826 1.00 96.50 85 PHE A C 1
ATOM 620 O O . PHE A 1 85 ? -4.359 0.664 -0.874 1.00 96.50 85 PHE A O 1
ATOM 627 N N . MET A 1 86 ? -5.694 2.129 -1.930 1.00 96.56 86 MET A N 1
ATOM 628 C CA . MET A 1 86 ? -5.112 1.860 -3.254 1.00 96.56 86 MET A CA 1
ATOM 629 C C . MET A 1 86 ? -3.659 2.327 -3.333 1.00 96.56 86 MET A C 1
ATOM 631 O O . MET A 1 86 ? -2.831 1.630 -3.913 1.00 96.56 86 MET A O 1
ATOM 635 N N . GLU A 1 87 ? -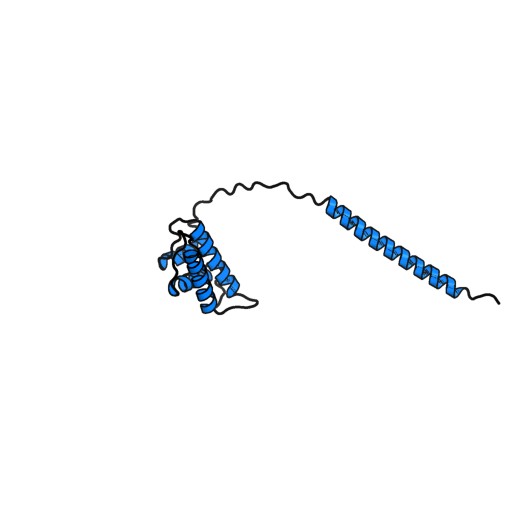3.326 3.469 -2.728 1.00 96.75 87 GLU A N 1
ATOM 636 C CA . GLU A 1 87 ? -1.947 3.950 -2.631 1.00 96.75 87 GLU A CA 1
ATOM 637 C C . GLU A 1 87 ? -1.059 2.927 -1.917 1.00 96.75 87 GLU A C 1
ATOM 639 O O . GLU A 1 87 ? -0.031 2.537 -2.468 1.00 96.75 87 GLU A O 1
ATOM 644 N N . PHE A 1 88 ? -1.480 2.415 -0.756 1.00 97.69 88 PHE A N 1
ATOM 645 C CA . PHE A 1 88 ? -0.757 1.349 -0.059 1.00 97.69 88 PHE A CA 1
ATOM 646 C C . PHE A 1 88 ? -0.667 0.061 -0.875 1.00 97.69 88 PHE A C 1
ATOM 648 O O . PHE A 1 88 ? 0.384 -0.583 -0.903 1.00 97.69 88 PHE A O 1
ATOM 655 N N . GLY A 1 89 ? -1.730 -0.308 -1.589 1.00 96.94 89 GLY A N 1
ATOM 656 C CA . GLY A 1 89 ? -1.717 -1.493 -2.439 1.00 96.94 89 GLY A CA 1
ATOM 657 C C . GLY A 1 89 ? -0.728 -1.372 -3.603 1.00 96.94 89 GLY A C 1
ATOM 658 O O . GLY A 1 89 ? 0.057 -2.284 -3.868 1.00 96.94 89 GLY A O 1
ATOM 659 N N . HIS A 1 90 ? -0.688 -0.218 -4.265 1.00 96.56 90 HIS A N 1
ATOM 660 C CA . HIS A 1 90 ? 0.299 0.051 -5.308 1.00 96.56 90 HIS A CA 1
ATOM 661 C C . HIS A 1 90 ? 1.719 0.180 -4.747 1.00 96.56 90 HIS A C 1
ATOM 663 O O . HIS A 1 90 ? 2.656 -0.337 -5.360 1.00 96.56 90 HIS A O 1
ATOM 669 N N . HIS A 1 91 ? 1.881 0.806 -3.578 1.00 96.44 91 HIS A N 1
ATOM 670 C CA . HIS A 1 91 ? 3.154 0.874 -2.868 1.00 96.44 91 HIS A CA 1
ATOM 671 C C . HIS A 1 91 ? 3.680 -0.527 -2.541 1.00 96.44 91 HIS A C 1
ATOM 673 O O . HIS A 1 91 ? 4.847 -0.801 -2.800 1.00 96.44 91 HIS A O 1
ATOM 679 N N . THR A 1 92 ? 2.811 -1.438 -2.092 1.00 97.19 92 THR A N 1
ATOM 680 C CA . THR A 1 92 ? 3.166 -2.840 -1.830 1.00 97.19 92 THR A CA 1
ATOM 681 C C . THR A 1 92 ? 3.847 -3.470 -3.039 1.00 97.19 92 THR A C 1
ATOM 683 O O . THR A 1 92 ? 4.972 -3.955 -2.957 1.00 97.19 92 THR A O 1
ATOM 686 N N . CYS A 1 93 ? 3.203 -3.403 -4.202 1.00 95.25 93 CYS A N 1
ATOM 687 C CA . CYS A 1 93 ? 3.765 -3.980 -5.416 1.00 95.25 93 CYS A CA 1
ATOM 688 C C . CYS A 1 93 ? 5.045 -3.282 -5.874 1.00 95.25 93 CYS A C 1
ATOM 690 O O . CYS A 1 93 ? 5.961 -3.947 -6.352 1.00 95.25 93 CYS A O 1
ATOM 692 N N . PHE A 1 94 ? 5.126 -1.959 -5.723 1.00 95.12 94 PHE A N 1
ATOM 693 C CA . PHE A 1 94 ? 6.341 -1.214 -6.036 1.00 95.12 94 PHE A CA 1
ATOM 694 C C . PHE A 1 94 ? 7.520 -1.647 -5.153 1.00 95.12 94 PHE A C 1
ATOM 696 O O . PHE A 1 94 ? 8.620 -1.838 -5.666 1.00 95.12 94 PHE A O 1
ATOM 703 N N . SER A 1 95 ? 7.285 -1.850 -3.857 1.00 96.06 95 SER A N 1
ATOM 704 C CA . SER A 1 95 ? 8.313 -2.239 -2.890 1.00 96.06 95 SER A CA 1
ATOM 705 C C . SER A 1 95 ? 8.775 -3.685 -3.066 1.00 96.06 95 SER A C 1
ATOM 707 O O . SER A 1 95 ? 9.942 -3.977 -2.832 1.00 96.06 95 SER A O 1
ATOM 709 N N . LEU A 1 96 ? 7.902 -4.594 -3.508 1.00 94.69 96 LEU A N 1
ATOM 710 C CA . LEU A 1 96 ? 8.227 -6.021 -3.653 1.00 94.69 96 LEU A CA 1
ATOM 711 C C . LEU A 1 96 ? 8.834 -6.398 -5.009 1.00 94.69 96 LEU A C 1
ATOM 713 O O . LEU A 1 96 ? 9.397 -7.485 -5.158 1.00 94.69 96 LEU A O 1
ATOM 717 N N . LEU A 1 97 ? 8.703 -5.541 -6.020 1.00 92.50 97 LEU A N 1
ATOM 718 C CA . LEU A 1 97 ? 9.190 -5.817 -7.368 1.00 92.50 97 LEU A CA 1
ATOM 719 C C . LEU A 1 97 ? 10.613 -5.266 -7.595 1.00 92.50 97 LEU A C 1
ATOM 721 O O . LEU A 1 97 ? 11.077 -4.375 -6.883 1.00 92.50 97 LEU A O 1
ATOM 725 N N . PRO A 1 98 ? 11.346 -5.786 -8.601 1.00 90.25 98 PRO A N 1
ATOM 726 C CA . PRO A 1 98 ? 12.630 -5.219 -9.016 1.00 90.25 98 PRO A CA 1
ATOM 727 C C . PRO A 1 98 ? 12.539 -3.706 -9.302 1.00 90.25 98 PRO A C 1
ATOM 729 O O . PRO A 1 98 ? 11.494 -3.238 -9.756 1.00 90.25 98 PRO A O 1
ATOM 732 N N . PRO A 1 99 ? 13.633 -2.935 -9.131 1.00 90.81 99 PRO A N 1
ATOM 733 C CA . PRO A 1 99 ? 15.030 -3.387 -9.051 1.00 90.81 99 PRO A CA 1
ATOM 734 C C . PRO A 1 99 ? 15.556 -3.698 -7.641 1.00 90.81 99 PRO A C 1
ATOM 736 O O . PRO A 1 99 ? 16.592 -4.351 -7.521 1.00 90.81 99 PRO A O 1
ATOM 739 N N .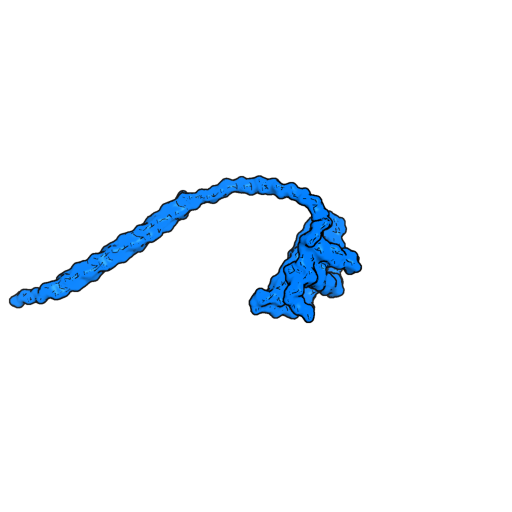 HIS A 1 100 ? 14.872 -3.249 -6.591 1.00 89.31 100 HIS A N 1
ATOM 740 C CA . HIS A 1 100 ? 15.328 -3.371 -5.204 1.00 89.31 100 HIS A CA 1
ATOM 741 C C . HIS A 1 100 ? 14.186 -3.879 -4.320 1.00 89.31 100 HIS A C 1
ATOM 743 O O . HIS A 1 100 ? 13.602 -3.085 -3.584 1.00 89.31 100 HIS A O 1
ATOM 749 N N . PRO A 1 101 ? 13.851 -5.179 -4.412 1.00 91.94 101 PRO A N 1
ATOM 750 C CA . PRO A 1 101 ? 12.747 -5.738 -3.653 1.00 91.94 101 PRO A CA 1
ATOM 751 C C . PRO A 1 101 ? 13.028 -5.641 -2.152 1.00 91.94 101 PRO A C 1
ATOM 753 O O . PRO A 1 101 ? 14.100 -6.025 -1.673 1.00 91.94 101 PRO A O 1
ATOM 756 N N . GLN A 1 102 ? 12.055 -5.114 -1.424 1.00 93.94 102 GLN A N 1
ATOM 757 C CA . GLN A 1 102 ? 12.016 -5.077 0.028 1.00 93.94 102 GLN A CA 1
ATOM 758 C C . GLN A 1 102 ? 11.385 -6.362 0.573 1.00 93.94 102 GLN A C 1
ATOM 760 O O . GLN A 1 102 ? 10.697 -7.093 -0.140 1.00 93.94 102 GLN A O 1
ATOM 765 N N . ALA A 1 103 ? 11.624 -6.644 1.854 1.00 94.00 103 ALA A N 1
ATOM 766 C CA . ALA A 1 103 ? 10.909 -7.711 2.544 1.00 94.00 103 ALA A CA 1
ATOM 767 C C . ALA A 1 103 ? 9.448 -7.298 2.776 1.00 94.00 103 ALA A C 1
ATOM 769 O O . ALA A 1 103 ? 9.196 -6.154 3.157 1.00 94.00 103 ALA A O 1
ATOM 770 N N . LEU A 1 104 ? 8.513 -8.241 2.624 1.00 94.44 104 LEU A N 1
ATOM 771 C CA . LEU A 1 104 ? 7.083 -8.001 2.842 1.00 94.44 104 LEU A CA 1
ATOM 772 C C . LEU A 1 104 ? 6.801 -7.375 4.210 1.00 94.44 104 LEU A C 1
ATOM 774 O O . LEU A 1 104 ? 6.122 -6.360 4.278 1.00 94.44 104 LEU A O 1
ATOM 778 N N . ASP A 1 105 ? 7.397 -7.908 5.276 1.00 96.12 105 ASP A N 1
ATOM 779 C CA . ASP A 1 105 ? 7.211 -7.392 6.638 1.00 96.12 105 ASP A CA 1
ATOM 780 C C . ASP A 1 105 ? 7.683 -5.931 6.811 1.00 96.12 105 ASP A C 1
ATOM 782 O O . ASP A 1 105 ? 7.068 -5.151 7.541 1.00 96.12 105 ASP A O 1
ATOM 786 N N . SER A 1 106 ? 8.720 -5.512 6.072 1.00 96.75 106 SER A N 1
ATOM 787 C CA . SER A 1 106 ? 9.145 -4.103 6.042 1.00 96.75 106 SER A CA 1
ATOM 788 C C . SER A 1 106 ? 8.056 -3.232 5.429 1.00 96.75 106 SER A C 1
ATOM 790 O O . SER A 1 106 ? 7.694 -2.205 5.991 1.00 96.75 106 SER A O 1
ATOM 792 N N . THR A 1 107 ? 7.493 -3.665 4.301 1.00 96.62 107 THR A N 1
ATOM 793 C CA . THR A 1 107 ? 6.418 -2.941 3.620 1.00 96.62 107 THR A CA 1
ATOM 794 C C . THR A 1 107 ? 5.129 -2.908 4.448 1.00 96.62 107 THR A C 1
ATOM 796 O O . THR A 1 107 ? 4.465 -1.876 4.500 1.00 96.62 107 THR A O 1
ATOM 799 N N . VAL A 1 108 ? 4.800 -3.994 5.154 1.00 97.94 108 VAL A N 1
ATOM 800 C CA . VAL A 1 108 ? 3.681 -4.053 6.112 1.00 97.94 108 VAL A CA 1
ATOM 801 C C . VAL A 1 108 ? 3.882 -3.044 7.244 1.00 97.94 108 VAL A C 1
ATOM 803 O O . VAL A 1 108 ? 2.978 -2.269 7.560 1.00 97.94 108 VAL A O 1
ATOM 806 N N . THR A 1 109 ? 5.088 -2.994 7.813 1.00 97.94 109 THR A N 1
ATOM 807 C CA . THR A 1 109 ? 5.439 -2.028 8.863 1.00 97.94 109 THR A CA 1
ATOM 808 C C . THR A 1 109 ? 5.327 -0.586 8.366 1.00 97.94 109 THR A C 1
ATOM 810 O O . THR A 1 109 ? 4.795 0.266 9.085 1.00 97.94 109 THR A O 1
ATOM 813 N N . ASP A 1 110 ? 5.774 -0.307 7.139 1.00 97.19 110 ASP A N 1
ATOM 814 C CA . ASP A 1 110 ? 5.692 1.023 6.529 1.00 97.19 110 ASP A CA 1
ATOM 815 C C . ASP A 1 110 ? 4.233 1.461 6.327 1.00 97.19 110 ASP A C 1
ATOM 817 O O . ASP A 1 110 ? 3.877 2.581 6.696 1.00 97.19 110 ASP A O 1
ATOM 821 N N . ILE A 1 111 ? 3.367 0.569 5.829 1.00 97.69 111 ILE A N 1
ATOM 822 C CA . ILE A 1 111 ? 1.925 0.827 5.661 1.00 97.69 111 ILE A CA 1
ATOM 823 C C . ILE A 1 111 ? 1.258 1.116 7.008 1.00 97.69 111 ILE A C 1
ATOM 825 O O . ILE A 1 111 ? 0.593 2.141 7.159 1.00 97.69 111 ILE A O 1
ATOM 829 N N . MET A 1 112 ? 1.464 0.245 8.002 1.00 97.56 112 MET A N 1
ATOM 830 C CA . MET A 1 112 ? 0.902 0.424 9.344 1.00 97.56 112 MET A CA 1
ATOM 831 C C . MET A 1 112 ? 1.357 1.752 9.960 1.00 97.56 112 MET A C 1
ATOM 833 O O . MET A 1 112 ? 0.562 2.471 10.568 1.00 97.56 112 MET A O 1
ATOM 837 N N . THR A 1 113 ? 2.639 2.089 9.808 1.00 97.56 113 THR A N 1
ATOM 838 C CA . THR A 1 113 ? 3.209 3.329 10.345 1.00 97.56 113 THR A CA 1
ATOM 839 C C . THR A 1 113 ? 2.619 4.552 9.651 1.00 97.56 113 THR A C 1
ATOM 841 O O . THR A 1 113 ? 2.232 5.501 10.331 1.00 97.56 113 THR A O 1
ATOM 844 N N . ALA A 1 114 ? 2.516 4.527 8.321 1.00 96.31 114 ALA A N 1
ATOM 845 C CA . ALA A 1 114 ? 1.988 5.632 7.532 1.00 96.31 114 ALA A CA 1
ATOM 846 C C . ALA A 1 114 ? 0.513 5.914 7.852 1.00 96.31 114 ALA A C 1
ATOM 848 O O . ALA A 1 114 ? 0.162 7.060 8.121 1.00 96.31 114 ALA A O 1
ATOM 849 N N . GLU A 1 115 ? -0.331 4.883 7.905 1.00 94.62 115 GLU A N 1
ATOM 850 C CA . GLU A 1 115 ? -1.749 5.058 8.233 1.00 94.62 115 GLU A CA 1
ATOM 851 C C . GLU A 1 115 ? -1.933 5.552 9.677 1.00 94.62 115 GLU A C 1
ATOM 853 O O . GLU A 1 115 ? -2.646 6.517 9.940 1.00 94.62 115 GLU A O 1
ATOM 858 N N . ASN A 1 116 ? -1.202 4.981 10.638 1.00 94.94 116 ASN A N 1
ATOM 859 C CA . ASN A 1 116 ? -1.275 5.440 12.026 1.00 94.94 116 ASN A CA 1
ATOM 860 C C . ASN A 1 116 ? -0.720 6.865 12.214 1.00 94.94 116 ASN A C 1
ATOM 862 O O . ASN A 1 116 ? -1.140 7.578 13.131 1.00 94.94 116 ASN A O 1
ATOM 866 N N . GLN A 1 117 ? 0.192 7.315 11.348 1.00 95.75 117 GLN A N 1
ATOM 867 C CA . GLN A 1 117 ? 0.619 8.710 11.294 1.00 95.75 117 GLN A CA 1
ATOM 868 C C . GLN A 1 117 ? -0.483 9.621 10.726 1.00 95.75 117 GLN A C 1
ATOM 870 O O . GLN A 1 117 ? -0.652 10.741 11.217 1.00 95.75 117 GLN A O 1
ATOM 875 N N . ASP A 1 118 ? -1.270 9.156 9.756 1.00 91.06 118 ASP A N 1
ATOM 876 C CA . ASP A 1 118 ? -2.430 9.891 9.241 1.00 91.06 118 ASP A CA 1
ATOM 877 C C . ASP A 1 118 ? -3.493 10.077 10.338 1.00 91.06 118 ASP A C 1
ATOM 879 O O . ASP A 1 118 ? -3.991 11.192 10.529 1.00 91.06 118 ASP A O 1
ATOM 883 N N . VAL A 1 119 ? -3.743 9.047 11.155 1.00 90.50 119 VAL A N 1
ATOM 884 C CA . VAL A 1 119 ? -4.568 9.153 12.373 1.00 90.50 119 VAL A CA 1
ATOM 885 C C . VAL A 1 119 ? -3.983 10.179 13.349 1.00 90.50 119 VAL A C 1
ATOM 887 O O . VAL A 1 119 ? -4.683 11.093 13.791 1.00 90.50 119 VAL A O 1
ATOM 890 N N . ALA A 1 120 ? -2.690 10.070 13.671 1.00 92.56 120 ALA A N 1
ATOM 891 C CA . ALA A 1 120 ? -2.026 10.947 14.639 1.00 92.56 120 ALA A CA 1
ATOM 892 C C . ALA A 1 120 ? -1.957 12.417 14.185 1.00 92.56 120 ALA A C 1
ATOM 894 O O . ALA A 1 120 ? -1.993 13.325 15.015 1.00 92.56 120 ALA A O 1
ATOM 895 N N . SER A 1 121 ? -1.887 12.661 12.874 1.00 92.25 121 SER A N 1
ATOM 896 C CA . SER A 1 121 ? -1.941 14.002 12.276 1.00 92.25 121 SER A CA 1
ATOM 897 C C . SER A 1 121 ? -3.357 14.589 12.229 1.00 92.25 121 SER A C 1
ATOM 899 O O . SER A 1 121 ? -3.538 15.741 11.833 1.00 92.25 121 SER A O 1
ATOM 901 N N . GLY A 1 122 ? -4.351 13.834 12.704 1.00 87.19 122 GLY A N 1
ATOM 902 C CA . GLY A 1 122 ? -5.723 14.289 12.847 1.00 87.19 122 GLY A CA 1
ATOM 903 C C . GLY A 1 122 ? -6.536 14.145 11.571 1.00 87.19 122 GLY A C 1
ATOM 904 O O . GLY A 1 122 ? -7.384 14.996 11.326 1.00 87.19 122 GLY A O 1
ATOM 905 N N . SER A 1 123 ? -6.301 13.102 10.768 1.00 85.25 123 SER A N 1
ATOM 906 C CA . SER A 1 123 ? -7.184 12.728 9.657 1.00 85.25 123 SER A CA 1
ATOM 907 C C . SER A 1 123 ? -8.387 11.938 10.196 1.00 85.25 123 SER A C 1
ATOM 909 O O . SER A 1 123 ? -8.259 10.738 10.429 1.00 85.25 123 SER A O 1
ATOM 911 N N . PRO A 1 124 ? -9.580 12.540 10.396 1.00 77.88 124 PRO A N 1
ATOM 912 C CA . PRO A 1 124 ? -10.704 11.873 11.064 1.00 77.88 124 PRO A CA 1
ATOM 913 C C . PRO A 1 124 ? -11.341 10.732 10.257 1.00 77.88 124 PRO A C 1
ATOM 915 O O . PRO A 1 124 ? -12.278 10.098 10.732 1.00 77.88 124 PRO A O 1
ATOM 918 N N . TRP A 1 125 ? -10.874 10.487 9.034 1.00 79.94 125 TRP A N 1
ATOM 919 C CA . TRP A 1 125 ? -11.306 9.388 8.174 1.00 79.94 125 TRP A CA 1
ATOM 920 C C . TRP A 1 125 ? -10.332 8.209 8.150 1.00 79.94 125 TRP A C 1
ATOM 922 O O . TRP A 1 125 ? -10.720 7.143 7.688 1.00 79.94 125 TRP A O 1
ATOM 932 N N . SER A 1 126 ? -9.102 8.383 8.633 1.00 84.06 126 SER A N 1
ATOM 933 C CA . SER A 1 126 ? -8.077 7.340 8.622 1.00 84.06 126 SER A CA 1
ATOM 934 C C . SER A 1 126 ? -8.382 6.267 9.683 1.00 84.06 126 SER A C 1
ATOM 936 O O . SER A 1 126 ? -8.604 6.618 10.849 1.00 84.06 126 SER A O 1
ATOM 938 N N . PRO A 1 127 ? -8.480 4.974 9.323 1.00 87.69 127 PRO A N 1
ATOM 939 C CA . PRO A 1 127 ? -8.528 3.890 10.301 1.00 87.69 127 PRO A CA 1
ATOM 940 C C . PRO A 1 127 ? -7.203 3.717 11.047 1.00 87.69 127 PRO A C 1
ATOM 942 O O . PRO A 1 127 ? -6.127 3.836 10.485 1.00 87.69 127 PRO A O 1
ATOM 945 N N . GLN A 1 128 ? -7.278 3.331 12.318 1.00 90.94 128 GLN A N 1
ATOM 946 C CA . GLN A 1 128 ? -6.107 2.841 13.042 1.00 90.94 128 GLN A CA 1
ATOM 947 C C . GLN A 1 128 ? -5.792 1.418 12.564 1.00 90.94 128 GLN A C 1
ATOM 949 O O . GLN A 1 128 ? -6.636 0.536 12.708 1.00 90.94 128 GLN A O 1
ATOM 954 N N . PHE A 1 129 ? -4.593 1.190 12.032 1.00 93.69 129 PHE A N 1
ATOM 955 C CA . PHE A 1 129 ? -4.159 -0.135 11.587 1.00 93.69 129 PHE A CA 1
ATOM 956 C C . PHE A 1 129 ? -3.409 -0.888 12.684 1.00 93.69 129 PHE A C 1
ATOM 958 O O . PHE A 1 129 ? -2.502 -0.348 13.330 1.00 93.69 129 PHE A O 1
ATOM 965 N N . THR A 1 130 ? -3.762 -2.162 12.846 1.00 95.94 130 THR A N 1
ATOM 966 C CA . THR A 1 130 ? -2.893 -3.177 13.449 1.00 95.94 130 THR A CA 1
ATOM 967 C C . THR A 1 130 ? -1.887 -3.703 12.418 1.00 95.94 130 THR A C 1
ATOM 969 O O . THR A 1 130 ? -1.964 -3.370 11.234 1.00 95.94 130 THR A O 1
ATOM 972 N N . HIS A 1 131 ? -0.924 -4.518 12.861 1.00 96.81 131 HIS A N 1
ATOM 973 C CA . HIS A 1 131 ? 0.005 -5.178 11.935 1.00 96.81 131 HIS A CA 1
ATOM 974 C C . HIS A 1 131 ? -0.750 -6.146 11.008 1.00 96.81 131 HIS A C 1
ATOM 976 O O . HIS A 1 131 ? -0.608 -6.024 9.796 1.00 96.81 131 HIS A O 1
ATOM 982 N N . ASP A 1 132 ? -1.660 -6.964 11.552 1.00 97.38 132 ASP A N 1
ATOM 983 C CA . ASP A 1 132 ? -2.534 -7.862 10.782 1.00 97.38 132 ASP A CA 1
ATOM 984 C C . ASP A 1 132 ? -3.354 -7.114 9.714 1.00 97.38 132 ASP A C 1
ATOM 986 O O . ASP A 1 132 ? -3.509 -7.601 8.596 1.00 97.38 132 ASP A O 1
ATOM 990 N N . ASP A 1 133 ? -3.869 -5.914 10.015 1.00 96.81 133 ASP A N 1
ATOM 991 C CA . ASP A 1 133 ? -4.611 -5.119 9.023 1.00 96.81 133 ASP A CA 1
ATOM 992 C C . ASP A 1 133 ? -3.719 -4.714 7.843 1.00 96.81 133 ASP A C 1
ATOM 994 O O . ASP A 1 133 ? -4.124 -4.797 6.679 1.00 96.81 133 ASP A O 1
ATOM 998 N N . ALA A 1 134 ? -2.488 -4.294 8.140 1.00 97.44 134 ALA A N 1
ATOM 999 C CA . ALA A 1 134 ? -1.513 -3.919 7.128 1.00 97.44 134 ALA A CA 1
ATOM 1000 C C . ALA A 1 134 ? -1.007 -5.136 6.333 1.00 97.44 134 ALA A C 1
ATOM 1002 O O . ALA A 1 134 ? -0.810 -5.026 5.121 1.00 97.44 134 ALA A O 1
ATOM 1003 N N . GLU A 1 135 ? -0.851 -6.298 6.973 1.00 97.75 135 GLU A N 1
ATOM 1004 C CA . GLU A 1 135 ? -0.497 -7.558 6.312 1.00 97.75 135 GLU A CA 1
ATOM 1005 C C . GLU A 1 135 ? -1.603 -8.002 5.354 1.00 97.75 135 GLU A C 1
ATOM 1007 O O . GLU A 1 135 ? -1.347 -8.179 4.163 1.00 97.75 135 GLU A O 1
ATOM 1012 N N . HIS A 1 136 ? -2.853 -8.074 5.817 1.00 97.81 136 HIS A N 1
ATOM 1013 C CA . HIS A 1 136 ? -3.991 -8.420 4.967 1.00 97.81 136 HIS A CA 1
ATOM 1014 C C . HIS A 1 136 ? -4.167 -7.441 3.800 1.00 97.81 136 HIS A C 1
ATOM 1016 O O . HIS A 1 136 ? -4.534 -7.851 2.693 1.00 97.81 136 HIS A O 1
ATOM 1022 N N . LEU A 1 137 ? -3.876 -6.152 4.012 1.00 97.44 137 LEU A N 1
ATOM 1023 C CA . LEU A 1 137 ? -3.864 -5.175 2.930 1.00 97.44 137 LEU A CA 1
ATOM 1024 C C . LEU A 1 137 ? -2.772 -5.477 1.904 1.00 97.44 137 LEU A C 1
ATOM 1026 O O . LEU A 1 137 ? -3.054 -5.486 0.702 1.00 97.44 137 LEU A O 1
ATOM 1030 N N . ALA A 1 138 ? -1.550 -5.753 2.354 1.00 97.06 138 ALA A N 1
ATOM 1031 C CA . ALA A 1 138 ? -0.440 -6.092 1.474 1.00 97.06 138 ALA A CA 1
ATOM 1032 C C . ALA A 1 138 ? -0.708 -7.393 0.693 1.00 97.06 138 ALA A C 1
ATOM 1034 O O . ALA A 1 138 ? -0.486 -7.452 -0.518 1.00 97.06 138 ALA A O 1
ATOM 1035 N N . GLU A 1 139 ? -1.265 -8.420 1.334 1.00 96.38 139 GLU A N 1
ATOM 1036 C CA . GLU A 1 139 ? -1.639 -9.678 0.681 1.00 96.38 139 GLU A CA 1
ATOM 1037 C C . GLU A 1 139 ? -2.741 -9.493 -0.369 1.00 96.38 139 GLU A C 1
ATOM 1039 O O . GLU A 1 139 ? -2.638 -10.012 -1.490 1.00 96.38 139 GLU A O 1
ATOM 1044 N N . ALA A 1 140 ? -3.780 -8.718 -0.038 1.00 96.56 140 ALA A N 1
ATOM 1045 C CA . ALA A 1 140 ? -4.835 -8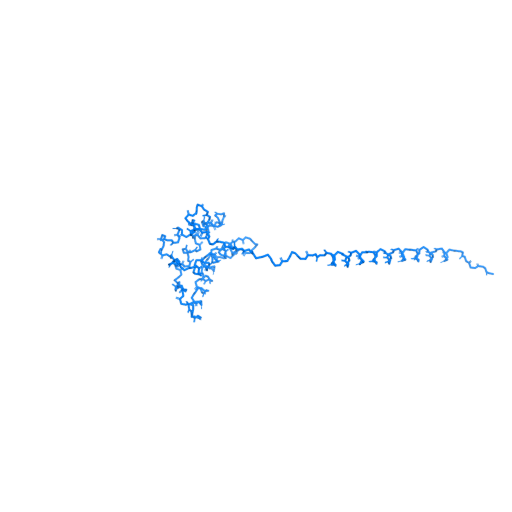.355 -0.978 1.00 96.56 140 ALA A CA 1
ATOM 1046 C C . ALA A 1 140 ? -4.257 -7.609 -2.191 1.00 96.56 140 ALA A C 1
ATOM 1048 O O . ALA A 1 140 ? -4.648 -7.869 -3.334 1.00 96.56 140 ALA A O 1
ATOM 1049 N N . ALA A 1 141 ? -3.296 -6.714 -1.957 1.00 96.75 141 ALA A N 1
ATOM 1050 C CA . ALA A 1 141 ? -2.615 -5.966 -3.002 1.00 96.75 141 ALA A CA 1
ATOM 1051 C C . ALA A 1 141 ? -1.756 -6.864 -3.901 1.00 96.75 141 ALA A C 1
ATOM 1053 O O . ALA A 1 141 ? -1.853 -6.759 -5.126 1.00 96.75 141 ALA A O 1
ATOM 1054 N N . ILE A 1 142 ? -0.983 -7.794 -3.329 1.00 96.31 142 ILE A N 1
ATOM 1055 C CA . ILE A 1 142 ? -0.216 -8.791 -4.093 1.00 96.31 142 ILE A CA 1
ATOM 1056 C C . ILE A 1 142 ? -1.151 -9.577 -5.015 1.00 96.31 142 ILE A C 1
ATOM 1058 O O . ILE A 1 142 ? -0.902 -9.679 -6.217 1.00 96.31 142 ILE A O 1
ATOM 1062 N N . GLY A 1 143 ? -2.266 -10.085 -4.480 1.00 94.19 143 GLY A N 1
ATOM 1063 C CA . GLY A 1 143 ? -3.239 -10.853 -5.258 1.00 94.19 143 GLY A CA 1
ATOM 1064 C C . GLY A 1 143 ? -3.921 -10.051 -6.374 1.00 94.19 143 GLY A C 1
ATOM 1065 O O . GLY A 1 143 ? -4.233 -10.603 -7.432 1.00 94.19 143 GLY A O 1
ATOM 1066 N N . ALA A 1 144 ? -4.151 -8.754 -6.164 1.00 94.94 144 ALA A N 1
ATOM 1067 C CA . ALA A 1 144 ? -4.878 -7.906 -7.103 1.00 94.94 144 ALA A CA 1
ATOM 1068 C C . ALA A 1 144 ? -3.989 -7.250 -8.172 1.00 94.94 144 ALA A C 1
ATOM 1070 O O . ALA A 1 144 ? -4.362 -7.247 -9.352 1.00 94.94 144 ALA A O 1
ATOM 1071 N N . TYR A 1 145 ? -2.848 -6.694 -7.759 1.00 95.12 145 TYR A N 1
ATOM 1072 C CA . TYR A 1 145 ? -2.032 -5.764 -8.542 1.00 95.12 145 TYR A CA 1
ATOM 1073 C C . TYR A 1 145 ? -0.715 -6.363 -9.044 1.00 95.12 145 TYR A C 1
ATOM 1075 O O . TYR A 1 145 ? -0.262 -5.993 -10.127 1.00 95.12 145 TYR A O 1
ATOM 1083 N N . CYS A 1 146 ? -0.110 -7.302 -8.312 1.00 94.31 146 CYS A N 1
ATOM 1084 C CA . CYS A 1 146 ? 1.162 -7.923 -8.690 1.00 94.31 146 CYS A CA 1
ATOM 1085 C C . CYS A 1 146 ? 1.195 -9.433 -8.392 1.00 94.31 146 CYS A C 1
ATOM 1087 O O . CYS A 1 146 ? 2.063 -9.908 -7.659 1.00 94.31 146 CYS A O 1
ATOM 1089 N N . PRO A 1 147 ? 0.310 -10.230 -9.024 1.00 91.19 147 PRO A N 1
ATOM 1090 C CA . PRO A 1 147 ? 0.154 -11.656 -8.717 1.00 91.19 147 PRO A CA 1
ATOM 1091 C C . PRO A 1 147 ? 1.383 -12.514 -9.059 1.00 91.19 147 PRO A C 1
ATOM 1093 O O . PRO A 1 147 ? 1.431 -13.689 -8.707 1.00 91.19 147 PRO A O 1
ATOM 1096 N N . SER A 1 148 ? 2.365 -11.956 -9.771 1.00 86.25 148 SER A N 1
ATOM 1097 C CA . SER A 1 148 ? 3.644 -12.602 -10.071 1.00 86.25 148 SER A CA 1
ATOM 1098 C C . SER A 1 148 ? 4.675 -12.490 -8.946 1.00 86.25 148 SER A C 1
ATOM 1100 O O . SER A 1 148 ? 5.738 -13.096 -9.058 1.00 86.25 148 SER A O 1
ATOM 1102 N N . VAL A 1 149 ? 4.419 -11.685 -7.909 1.00 83.88 149 VAL A N 1
ATOM 1103 C CA . VAL A 1 149 ? 5.289 -11.603 -6.731 1.00 83.88 149 VAL A CA 1
ATOM 1104 C C . VAL A 1 149 ? 5.175 -12.913 -5.955 1.00 83.88 149 VAL A C 1
ATOM 1106 O O . VAL A 1 149 ? 4.085 -13.317 -5.547 1.00 83.88 149 VAL A O 1
ATOM 1109 N N . SER A 1 150 ? 6.307 -13.590 -5.778 1.00 68.00 150 SER A N 1
ATOM 1110 C CA . SER A 1 150 ? 6.415 -14.760 -4.908 1.00 68.00 150 SER A CA 1
ATOM 1111 C C . SER A 1 150 ? 6.171 -14.329 -3.462 1.00 68.00 150 SER A C 1
ATOM 1113 O O . SER A 1 150 ? 6.828 -13.397 -3.003 1.00 68.00 150 SER A O 1
ATOM 1115 N N . ARG A 1 151 ? 5.232 -14.989 -2.778 1.00 60.22 151 ARG A N 1
ATOM 1116 C CA . ARG A 1 151 ? 4.973 -14.782 -1.346 1.00 60.22 151 ARG A CA 1
ATOM 1117 C C . ARG A 1 151 ? 6.068 -15.413 -0.498 1.00 60.22 151 ARG A C 1
ATOM 1119 O O . ARG A 1 151 ? 6.504 -16.528 -0.872 1.00 60.22 151 ARG A O 1
#

Foldseek 3Di:
DDDDPVVVVVVVVVVVVVVVVVVVVVVVVVVVVVVVVPPDDDPPDPDPPDDDPPDCDPALLVQLQVLLVVVVRHLVPPVVSSVLLVVLLVVLQVQCDDDHHDDNLVSLVVSQVVLVVCVVVPVVSGDNDDSVSSSSSSVSSCVRPPVVRDD

Organism: NCBI:txid220927

pLDDT: mean 81.67, std 16.32, range [42.28, 97.94]

Secondary structure (DSSP, 8-state):
----THHHHHHHHHHHHHHHHHHHHHHHHHHHHHHHHH--PPP--------------SSHHHHHHHHHHHTT---TT-HHHHHHHHHHHHHHHHHHSTTSPPPHHHHHHHHHHHHHHHHHTT-TTPPPPPHHHHHHHHHHHHHHH-TTS--

InterPro domains:
  IPR007969 Domain of unknown function DUF732 [PF05305] (60-148)